Protein AF-A0A6A7KCW1-F1 (afdb_monomer_lite)

Foldseek 3Di:
DVLVVQLLVCLVVVVLVSNLVQAPQPPDPPRDPSVRSSVVSPDDDVVSVVVSVQQVPFFPDWDWADPDVQKIWIWTAGNVRDIDIFIWGRPDPPDIGGHDDPDD

Secondary structure (DSSP, 8-state):
-HHHHHHHHHHHTT-HHHHHHHB-TTS-TT---HHHHHHHS----HHHHHHHHHHHHTEEEEEEEEEETTEEEEEEEETTS-EEEEEEEEEETTEEEE------

Sequence (104 aa):
MLICKLYFTAEEKKEYETQYALIDNSKWQLCPTKEDFIKEAEPNNQATKDLLERLKTEVVGTNVVEFEEGSCYIEIIFADENTSSFNLNKVSDDTWKVAYMPMQ

Radius of gyration: 13.75 Å; chains: 1; bounding box: 36×27×32 Å

Organism: NCBI:txid2655001

Structure (mmCIF, N/CA/C/O backbone):
data_AF-A0A6A7KCW1-F1
#
_entry.id   AF-A0A6A7KCW1-F1
#
loop_
_atom_site.group_PDB
_atom_site.id
_atom_site.type_symbol
_atom_site.label_atom_id
_atom_site.label_alt_id
_atom_site.label_comp_id
_atom_site.label_asym_id
_atom_site.label_entity_id
_atom_site.label_seq_id
_atom_site.pdbx_PDB_ins_code
_atom_site.Cartn_x
_atom_site.Cartn_y
_atom_site.Cartn_z
_atom_site.occupancy
_atom_site.B_iso_or_equiv
_atom_site.auth_seq_id
_atom_site.auth_comp_id
_atom_site.auth_asym_id
_atom_site.auth_atom_id
_atom_site.pdbx_PDB_model_num
ATOM 1 N N . MET A 1 1 ? -7.910 -7.315 -0.576 1.00 57.75 1 MET A N 1
ATOM 2 C CA . MET A 1 1 ? -7.773 -6.861 0.832 1.00 57.75 1 MET A CA 1
ATOM 3 C C . MET A 1 1 ? -6.371 -7.075 1.427 1.00 57.75 1 MET A C 1
ATOM 5 O O . MET A 1 1 ? -5.915 -6.203 2.154 1.00 57.75 1 MET A O 1
ATOM 9 N N . LEU A 1 2 ? -5.667 -8.185 1.142 1.00 68.44 2 LEU A N 1
ATOM 10 C CA . LEU A 1 2 ? -4.349 -8.487 1.737 1.00 68.44 2 LEU A CA 1
ATOM 11 C C . LEU A 1 2 ? -3.258 -7.445 1.403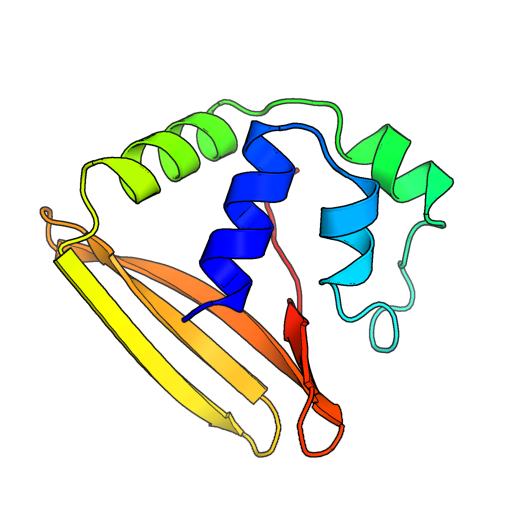 1.00 68.44 2 LEU A C 1
ATOM 13 O O . LEU A 1 2 ? -2.473 -7.095 2.275 1.00 68.44 2 LEU A O 1
ATOM 17 N N . ILE A 1 3 ? -3.249 -6.899 0.181 1.00 76.12 3 ILE A N 1
ATOM 18 C CA . ILE A 1 3 ? -2.178 -6.002 -0.284 1.00 76.12 3 ILE A CA 1
ATOM 19 C C . ILE A 1 3 ? -2.122 -4.647 0.441 1.00 76.12 3 ILE A C 1
ATOM 21 O O . ILE A 1 3 ? -1.039 -4.237 0.840 1.00 76.12 3 ILE A O 1
ATOM 25 N N . CYS A 1 4 ? -3.260 -3.990 0.705 1.00 76.62 4 CYS A N 1
ATOM 26 C CA . CYS A 1 4 ? -3.282 -2.743 1.486 1.00 76.62 4 CYS A CA 1
ATOM 27 C C . CYS A 1 4 ? -2.776 -2.970 2.910 1.00 76.62 4 CYS A C 1
ATOM 29 O O . CYS A 1 4 ? -1.944 -2.216 3.400 1.00 76.62 4 CYS A O 1
ATOM 31 N N . LYS A 1 5 ? -3.236 -4.046 3.564 1.00 77.50 5 LYS A N 1
ATOM 32 C CA . LYS A 1 5 ? -2.779 -4.395 4.916 1.00 77.50 5 LYS A CA 1
ATOM 33 C C . LYS A 1 5 ? -1.273 -4.648 4.947 1.00 77.50 5 LYS A C 1
ATOM 35 O O . LYS A 1 5 ? -0.605 -4.157 5.851 1.00 77.50 5 LYS A O 1
ATOM 40 N N . LEU A 1 6 ? -0.742 -5.371 3.959 1.00 81.56 6 LEU A N 1
ATOM 41 C CA . LEU A 1 6 ? 0.698 -5.605 3.826 1.00 81.56 6 LEU A CA 1
ATOM 42 C C . LEU A 1 6 ? 1.469 -4.298 3.618 1.00 81.56 6 LEU A C 1
ATOM 44 O O . LEU A 1 6 ? 2.481 -4.095 4.278 1.00 81.56 6 LEU A O 1
ATOM 48 N N . TYR A 1 7 ? 0.964 -3.398 2.773 1.00 83.25 7 TYR A N 1
ATOM 49 C CA . TYR A 1 7 ? 1.595 -2.103 2.520 1.00 83.25 7 TYR A CA 1
ATOM 50 C C . TYR A 1 7 ? 1.677 -1.241 3.787 1.00 83.25 7 TYR A C 1
ATOM 52 O O . TYR A 1 7 ? 2.753 -0.765 4.137 1.00 83.25 7 TYR A O 1
ATOM 60 N N . PHE A 1 8 ? 0.568 -1.082 4.516 1.00 78.62 8 PHE A N 1
ATOM 61 C CA . PHE A 1 8 ? 0.548 -0.289 5.752 1.00 78.62 8 PHE A CA 1
ATOM 62 C C . PHE A 1 8 ? 1.342 -0.942 6.888 1.00 78.62 8 PHE A C 1
ATOM 64 O O . PHE A 1 8 ? 1.949 -0.243 7.693 1.00 78.62 8 PHE A O 1
ATOM 71 N N . THR A 1 9 ? 1.389 -2.276 6.936 1.00 83.75 9 THR A N 1
ATOM 72 C CA . THR A 1 9 ? 2.248 -2.993 7.892 1.00 83.75 9 THR A CA 1
ATOM 73 C C . THR A 1 9 ? 3.725 -2.756 7.583 1.00 83.75 9 THR A C 1
ATOM 75 O O . THR A 1 9 ? 4.516 -2.569 8.505 1.00 83.75 9 THR A O 1
ATOM 78 N N . ALA A 1 10 ? 4.105 -2.760 6.301 1.00 85.62 10 ALA A N 1
ATOM 79 C CA . ALA A 1 10 ? 5.470 -2.463 5.886 1.00 85.62 10 ALA A CA 1
ATOM 80 C C . ALA A 1 10 ? 5.859 -1.021 6.252 1.00 85.62 10 ALA A C 1
ATOM 82 O O . ALA A 1 10 ? 6.942 -0.814 6.789 1.00 85.62 10 ALA A O 1
ATOM 83 N N . GLU A 1 11 ? 4.954 -0.057 6.060 1.00 82.25 11 GLU A N 1
ATOM 84 C CA . GLU A 1 11 ? 5.130 1.334 6.502 1.00 82.25 11 GLU A CA 1
ATOM 85 C C . GLU A 1 11 ? 5.341 1.429 8.025 1.00 82.25 11 GLU A C 1
ATOM 87 O O . GLU A 1 11 ? 6.342 1.972 8.488 1.00 82.25 11 GLU A O 1
ATOM 92 N N . GLU A 1 12 ? 4.453 0.828 8.825 1.00 79.94 12 GLU A N 1
ATOM 93 C CA . GLU A 1 12 ? 4.542 0.849 10.294 1.00 79.94 12 GLU A CA 1
ATOM 94 C C . GLU A 1 12 ? 5.860 0.261 10.815 1.00 79.94 1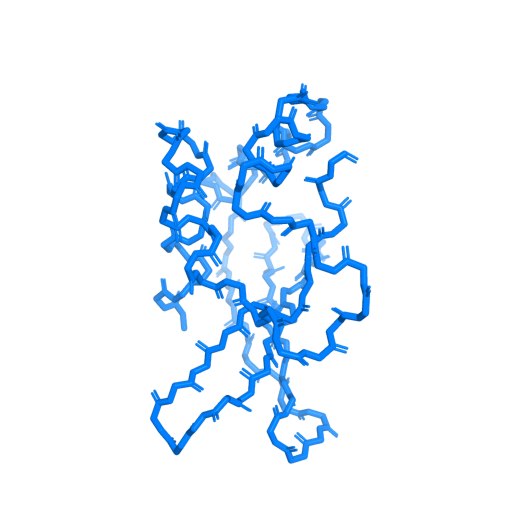2 GLU A C 1
ATOM 96 O O . GLU A 1 12 ? 6.446 0.762 11.778 1.00 79.94 12 GLU A O 1
ATOM 101 N N . LYS A 1 13 ? 6.339 -0.804 10.170 1.00 86.06 13 LYS A N 1
ATOM 102 C CA . LYS A 1 13 ? 7.582 -1.485 10.537 1.00 86.06 13 LYS A CA 1
ATOM 103 C C . LYS A 1 13 ? 8.827 -0.878 9.896 1.00 86.06 13 LYS A C 1
ATOM 105 O O . LYS A 1 13 ? 9.923 -1.371 10.162 1.00 86.06 13 LYS A O 1
ATOM 110 N N . LYS A 1 14 ? 8.678 0.167 9.074 1.00 83.06 14 LYS A N 1
ATOM 111 C CA . LYS A 1 14 ? 9.757 0.748 8.261 1.00 83.06 14 LYS A CA 1
ATOM 112 C C . LYS A 1 14 ? 10.438 -0.279 7.347 1.00 83.06 14 LYS A C 1
ATOM 114 O O . LYS A 1 14 ? 11.626 -0.188 7.046 1.00 83.06 14 LYS A O 1
ATOM 119 N N . GLU A 1 15 ? 9.687 -1.283 6.902 1.00 87.56 15 GLU A N 1
ATOM 120 C CA . GLU A 1 15 ? 10.113 -2.284 5.923 1.00 87.56 15 GLU A CA 1
ATOM 121 C C . GLU A 1 15 ? 9.964 -1.713 4.501 1.00 87.56 15 GLU A C 1
ATOM 123 O O . GLU A 1 15 ? 9.216 -2.229 3.668 1.00 87.56 15 GLU A O 1
ATOM 128 N N . TYR A 1 16 ? 10.676 -0.623 4.208 1.00 82.94 16 TYR A N 1
ATOM 129 C CA . TYR A 1 16 ? 10.535 0.120 2.949 1.00 82.94 16 TYR A CA 1
ATOM 130 C C . TYR A 1 16 ? 10.904 -0.708 1.712 1.00 82.94 16 TYR A C 1
ATOM 132 O O . TYR A 1 16 ? 10.390 -0.467 0.624 1.00 82.94 16 TYR A O 1
ATOM 140 N N . GLU A 1 17 ? 11.740 -1.740 1.862 1.00 85.62 17 GLU A N 1
ATOM 141 C CA . GLU A 1 17 ? 12.000 -2.690 0.777 1.00 85.62 17 GLU A CA 1
ATOM 142 C C . GLU A 1 17 ? 10.754 -3.503 0.408 1.00 85.62 17 GLU A C 1
ATOM 144 O O . GLU A 1 17 ? 10.448 -3.683 -0.773 1.00 85.62 17 GLU A O 1
ATOM 149 N N . THR A 1 18 ? 10.026 -3.978 1.424 1.00 87.44 18 THR A N 1
ATOM 150 C CA . THR A 1 18 ? 8.754 -4.685 1.258 1.00 87.44 18 THR A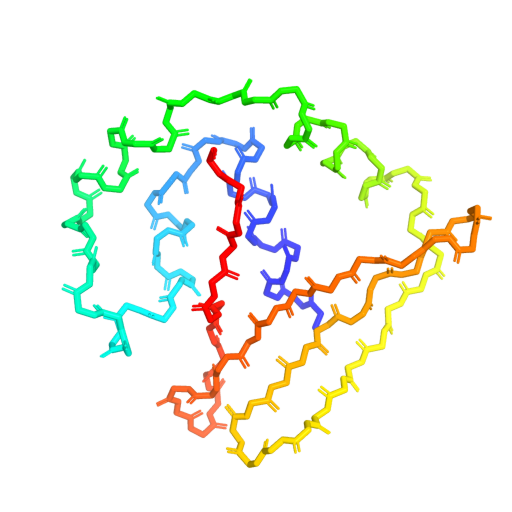 CA 1
ATOM 151 C C . THR A 1 18 ? 7.735 -3.749 0.625 1.00 87.44 18 THR A C 1
ATOM 153 O O . THR A 1 18 ? 7.063 -4.126 -0.331 1.00 87.44 18 THR A O 1
ATOM 156 N N . GLN A 1 19 ? 7.660 -2.508 1.106 1.00 84.25 19 GLN A N 1
ATOM 157 C CA . GLN A 1 19 ? 6.771 -1.493 0.555 1.00 84.25 19 GLN A CA 1
ATOM 158 C C . GLN A 1 19 ? 7.068 -1.213 -0.926 1.00 84.25 19 GLN A C 1
ATOM 160 O O . GLN A 1 19 ? 6.159 -1.281 -1.752 1.00 84.25 19 GLN A O 1
ATOM 165 N N . TYR A 1 20 ? 8.339 -1.015 -1.284 1.00 83.31 20 TYR A N 1
ATOM 166 C CA . TYR A 1 20 ? 8.781 -0.818 -2.665 1.00 83.31 20 TYR A CA 1
ATOM 167 C C . TYR A 1 20 ? 8.415 -2.000 -3.577 1.00 83.31 20 TYR A C 1
ATOM 169 O O . TYR A 1 20 ? 8.004 -1.809 -4.723 1.00 83.31 20 TYR A O 1
ATOM 177 N N . ALA A 1 21 ? 8.515 -3.238 -3.080 1.00 86.81 21 ALA A N 1
ATOM 178 C CA . ALA A 1 21 ? 8.153 -4.430 -3.848 1.00 86.81 21 ALA A CA 1
ATOM 179 C C . ALA A 1 21 ? 6.649 -4.504 -4.181 1.00 86.81 21 ALA A C 1
ATOM 181 O O . ALA A 1 21 ? 6.275 -5.057 -5.227 1.00 86.81 21 ALA A O 1
ATOM 182 N N . LEU A 1 22 ? 5.802 -3.937 -3.314 1.00 87.12 22 LEU A N 1
ATOM 183 C CA . LEU A 1 22 ? 4.348 -3.884 -3.479 1.00 87.12 22 LEU A CA 1
ATOM 184 C C . LEU A 1 22 ? 3.898 -2.806 -4.476 1.00 87.12 22 LEU A C 1
ATOM 186 O O . LEU A 1 22 ? 2.769 -2.887 -4.957 1.00 87.12 22 LEU A O 1
ATOM 190 N N . ILE A 1 23 ? 4.755 -1.837 -4.813 1.00 84.81 23 ILE A N 1
ATOM 191 C CA . ILE A 1 23 ? 4.456 -0.752 -5.758 1.00 84.81 23 ILE A CA 1
ATOM 192 C C . ILE A 1 23 ? 4.649 -1.214 -7.210 1.00 84.81 23 ILE A C 1
ATOM 194 O O . ILE A 1 23 ? 5.556 -1.988 -7.547 1.00 84.81 23 ILE A O 1
ATOM 198 N N . ASP A 1 24 ? 3.764 -0.749 -8.092 1.00 85.25 24 ASP A N 1
ATOM 199 C CA . ASP A 1 24 ? 3.900 -0.887 -9.537 1.00 85.25 24 ASP A CA 1
ATOM 200 C C . ASP A 1 24 ? 4.945 0.096 -10.078 1.00 85.25 24 ASP A C 1
ATOM 202 O O . ASP A 1 24 ? 4.640 1.191 -10.548 1.00 85.25 24 ASP A O 1
ATOM 206 N N . ASN A 1 25 ? 6.199 -0.342 -10.045 1.00 76.25 25 ASN A N 1
ATOM 207 C CA . ASN A 1 25 ? 7.336 0.438 -10.527 1.00 76.25 25 ASN A CA 1
ATOM 208 C C . ASN A 1 25 ? 7.452 0.489 -12.068 1.00 76.25 25 ASN A C 1
ATOM 210 O O . ASN A 1 25 ? 8.394 1.073 -12.596 1.00 76.25 25 ASN A O 1
ATOM 214 N N . SER A 1 26 ? 6.544 -0.155 -12.815 1.00 73.25 26 SER A N 1
ATOM 215 C CA . SER A 1 26 ? 6.656 -0.274 -14.278 1.00 73.25 26 SER A CA 1
ATOM 216 C C . SER A 1 26 ? 6.033 0.893 -15.047 1.00 73.25 26 SER A C 1
ATOM 218 O O . SER A 1 26 ? 6.454 1.186 -16.166 1.00 73.25 26 SER A O 1
ATOM 220 N N . LYS A 1 27 ? 5.034 1.563 -14.457 1.00 62.97 27 LYS A N 1
ATOM 221 C CA . LYS A 1 27 ? 4.224 2.584 -15.140 1.00 62.97 27 LYS A CA 1
ATOM 222 C C . LYS A 1 27 ? 4.659 4.027 -14.872 1.00 62.97 27 LYS A C 1
ATOM 224 O O . LYS A 1 27 ? 4.142 4.935 -15.518 1.00 62.97 27 LYS A O 1
ATOM 229 N N . TRP A 1 28 ? 5.620 4.255 -13.976 1.00 55.88 28 TRP A N 1
ATOM 230 C CA . TRP A 1 28 ? 6.052 5.600 -13.591 1.00 55.88 28 TRP A CA 1
ATOM 231 C C . TRP A 1 28 ? 7.490 5.895 -14.031 1.00 55.88 28 TRP A C 1
ATOM 233 O O . TRP A 1 28 ? 8.445 5.294 -13.554 1.00 55.88 28 TRP A O 1
ATOM 243 N N . GLN A 1 29 ? 7.648 6.890 -14.912 1.00 49.16 29 GLN A N 1
ATOM 244 C CA . GLN A 1 29 ? 8.948 7.412 -15.372 1.00 49.16 29 GLN A CA 1
ATOM 245 C C . GLN A 1 29 ? 9.765 8.117 -14.274 1.00 49.16 29 GLN A C 1
ATOM 247 O O . GLN A 1 29 ? 10.932 8.430 -14.490 1.00 49.16 29 GLN A O 1
ATOM 252 N N . LEU A 1 30 ? 9.161 8.363 -13.110 1.00 50.06 30 LEU A N 1
ATOM 253 C CA . LEU A 1 30 ? 9.797 8.961 -11.937 1.00 50.06 30 LEU A CA 1
ATOM 254 C C . LEU A 1 30 ? 10.207 7.925 -10.895 1.00 50.06 30 LEU A C 1
ATOM 256 O O . LEU A 1 30 ? 10.524 8.330 -9.787 1.00 50.06 30 LEU A O 1
ATOM 260 N N . CYS A 1 31 ? 10.163 6.623 -11.211 1.00 53.56 31 CYS A N 1
ATOM 261 C CA . CYS A 1 31 ? 10.454 5.589 -10.228 1.00 53.56 31 CYS A CA 1
ATOM 262 C C . CYS A 1 31 ? 11.836 5.838 -9.617 1.00 53.56 31 CYS A C 1
ATOM 264 O O . CYS A 1 31 ? 12.842 5.640 -10.314 1.00 53.56 31 CYS A O 1
ATOM 266 N N . PRO A 1 32 ? 11.901 6.277 -8.347 1.00 62.12 32 PRO A N 1
ATOM 267 C CA . PRO A 1 32 ? 13.169 6.393 -7.670 1.00 62.12 32 PRO A CA 1
ATOM 268 C C . PRO A 1 32 ? 13.777 4.992 -7.692 1.00 62.12 32 PRO A C 1
ATOM 270 O O . PRO A 1 32 ? 13.052 3.988 -7.627 1.00 62.12 32 PRO A O 1
ATOM 273 N N . THR A 1 33 ? 15.098 4.878 -7.803 1.00 75.31 33 THR A N 1
ATOM 274 C CA . THR A 1 33 ? 15.716 3.577 -7.534 1.00 75.31 33 THR A CA 1
ATOM 275 C C . THR A 1 33 ? 15.247 3.091 -6.157 1.00 75.31 33 THR A C 1
ATOM 277 O O . THR A 1 33 ? 14.847 3.898 -5.318 1.00 75.31 33 THR A O 1
ATOM 280 N N . LYS A 1 34 ? 15.301 1.784 -5.874 1.00 78.06 34 LYS A N 1
ATOM 281 C CA . LYS A 1 34 ? 14.987 1.278 -4.523 1.00 78.06 34 LYS A CA 1
ATOM 282 C C . LYS A 1 34 ? 15.693 2.109 -3.435 1.00 78.06 34 LYS A C 1
ATOM 284 O O . LYS A 1 34 ? 15.117 2.383 -2.391 1.00 78.06 34 LYS A O 1
ATOM 289 N N . GLU A 1 35 ? 16.928 2.524 -3.703 1.00 80.38 35 GLU A N 1
ATOM 290 C CA . GLU A 1 35 ? 17.733 3.362 -2.815 1.00 80.38 35 GLU A CA 1
ATOM 291 C C . GLU A 1 35 ? 17.163 4.774 -2.650 1.00 80.38 35 GLU A C 1
ATOM 293 O O . GLU A 1 35 ? 17.138 5.285 -1.535 1.00 80.38 35 GLU A O 1
ATOM 298 N N . ASP A 1 36 ? 16.689 5.397 -3.726 1.00 76.88 36 ASP A N 1
ATOM 299 C CA . ASP A 1 36 ? 16.072 6.725 -3.678 1.00 76.88 36 ASP A CA 1
ATOM 300 C C . ASP A 1 36 ? 14.699 6.678 -3.000 1.00 76.88 36 ASP A C 1
ATOM 302 O O . ASP A 1 36 ? 14.411 7.520 -2.159 1.00 76.88 36 ASP A O 1
ATOM 306 N N . PHE A 1 37 ? 13.911 5.625 -3.239 1.00 78.06 37 PHE A N 1
ATOM 307 C CA . PHE A 1 37 ? 12.635 5.415 -2.557 1.00 78.06 37 PHE A CA 1
ATOM 308 C C . PHE A 1 37 ? 12.835 5.296 -1.046 1.00 78.06 37 PHE A C 1
ATOM 310 O O . PHE A 1 37 ? 12.126 5.932 -0.279 1.00 78.06 37 PHE A O 1
ATOM 317 N N . ILE A 1 38 ? 13.827 4.513 -0.609 1.00 75.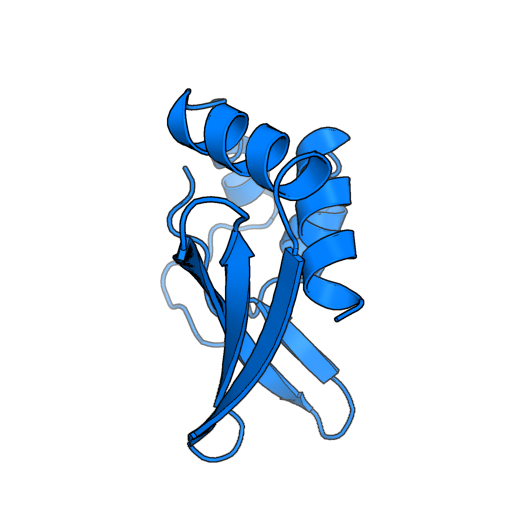75 38 ILE A N 1
ATOM 318 C CA . ILE A 1 38 ? 14.145 4.355 0.817 1.00 75.75 38 ILE A CA 1
ATOM 319 C C . ILE A 1 38 ? 14.622 5.680 1.428 1.00 75.75 38 ILE A C 1
ATOM 321 O O . ILE A 1 38 ? 14.270 5.975 2.567 1.00 75.75 38 ILE A O 1
ATOM 325 N N . LYS A 1 39 ? 15.402 6.485 0.691 1.00 73.94 39 LYS A N 1
ATOM 326 C CA . LYS A 1 39 ? 15.848 7.812 1.154 1.00 73.94 39 LYS A CA 1
ATOM 327 C C . LYS A 1 39 ? 14.692 8.806 1.272 1.00 73.94 39 LYS A C 1
ATOM 329 O O . LYS A 1 39 ? 14.706 9.618 2.189 1.00 73.94 39 LYS A O 1
ATOM 334 N N . GLU A 1 40 ? 13.730 8.759 0.353 1.00 70.44 40 GLU A N 1
ATOM 335 C CA . GLU A 1 40 ? 12.572 9.663 0.311 1.00 70.44 40 GLU A CA 1
ATOM 336 C C . GLU A 1 40 ? 11.438 9.222 1.248 1.00 70.44 40 GLU A C 1
ATOM 338 O O . GLU A 1 40 ? 10.698 10.062 1.754 1.00 70.44 40 GLU A O 1
ATOM 343 N N . ALA A 1 41 ? 11.328 7.920 1.539 1.00 65.38 41 ALA A N 1
ATOM 344 C CA . ALA A 1 41 ? 10.353 7.364 2.481 1.00 65.38 41 ALA A CA 1
ATOM 345 C C . ALA A 1 41 ? 10.563 7.857 3.926 1.00 65.38 41 ALA A C 1
ATOM 347 O O . ALA A 1 41 ? 9.668 7.749 4.763 1.00 65.38 41 ALA A O 1
ATOM 348 N N . GLU A 1 42 ? 11.715 8.459 4.229 1.00 61.16 42 GLU A N 1
ATOM 349 C CA . GLU A 1 42 ? 11.899 9.267 5.432 1.00 61.16 42 GLU A CA 1
ATOM 350 C C . GLU A 1 42 ? 11.745 10.756 5.070 1.00 61.16 42 GLU A C 1
ATOM 352 O O . GLU A 1 42 ? 12.715 11.388 4.650 1.00 61.16 42 GLU A O 1
ATOM 357 N N . PRO A 1 43 ? 10.541 11.350 5.250 1.00 51.00 43 PRO A N 1
ATOM 358 C CA . PRO A 1 43 ? 10.048 11.635 6.598 1.00 51.00 43 PRO A CA 1
ATOM 359 C C . PRO A 1 43 ? 8.509 11.578 6.773 1.00 51.00 43 PRO A C 1
ATOM 361 O O . PRO A 1 43 ? 7.792 12.483 6.376 1.00 51.00 43 PRO A O 1
ATOM 364 N N . ASN A 1 44 ? 8.017 10.592 7.526 1.00 62.22 44 ASN A N 1
ATOM 365 C CA . ASN A 1 44 ? 7.116 1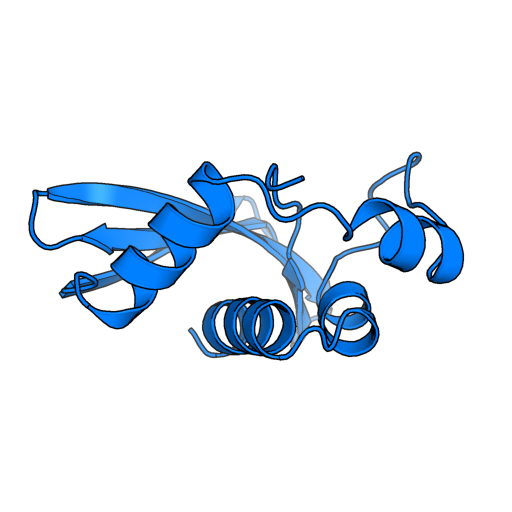0.702 8.693 1.00 62.22 44 ASN A CA 1
ATOM 366 C C . ASN A 1 44 ? 6.169 11.936 8.816 1.00 62.22 44 ASN A C 1
ATOM 368 O O . ASN A 1 44 ? 6.101 12.551 9.891 1.00 62.22 44 ASN A O 1
ATOM 372 N N . ASN A 1 45 ? 5.441 12.315 7.758 1.00 66.81 45 ASN A N 1
ATOM 373 C CA . ASN A 1 45 ? 4.504 13.437 7.809 1.00 66.81 45 ASN A CA 1
ATOM 374 C C . ASN A 1 45 ? 3.309 13.091 8.730 1.00 66.81 45 ASN A C 1
ATOM 376 O O . ASN A 1 45 ? 2.910 11.931 8.862 1.00 66.81 45 ASN A O 1
ATOM 380 N N . GLN A 1 46 ? 2.772 14.081 9.451 1.00 73.12 46 GLN A N 1
ATOM 381 C CA . GLN A 1 46 ? 1.717 13.839 10.447 1.00 73.12 46 GLN A CA 1
ATOM 382 C C . GLN A 1 46 ? 0.458 13.225 9.812 1.00 73.12 46 GLN A C 1
ATOM 384 O O . GLN A 1 46 ? -0.163 12.365 10.425 1.00 73.12 46 GLN A O 1
ATOM 389 N N . ALA A 1 47 ? 0.141 13.580 8.562 1.00 74.50 47 ALA A N 1
ATOM 390 C CA . ALA A 1 47 ? -1.010 13.038 7.844 1.00 74.50 47 ALA A CA 1
ATOM 391 C C . ALA A 1 47 ? -0.888 11.524 7.594 1.00 74.50 47 ALA A C 1
ATOM 393 O O . ALA A 1 47 ? -1.871 10.798 7.728 1.00 74.50 47 ALA A O 1
ATOM 394 N N . THR A 1 48 ? 0.318 11.030 7.305 1.00 73.19 48 THR A N 1
ATOM 395 C CA . THR A 1 48 ? 0.625 9.602 7.177 1.00 73.19 48 THR A CA 1
ATOM 396 C C . THR A 1 48 ? 0.377 8.871 8.489 1.00 73.19 48 THR A C 1
ATOM 398 O O . THR A 1 48 ? -0.277 7.830 8.500 1.00 73.19 48 THR A O 1
ATOM 401 N N . LYS A 1 49 ? 0.844 9.432 9.610 1.00 76.62 49 LYS A N 1
ATOM 402 C CA . LYS A 1 49 ? 0.608 8.855 10.943 1.00 76.62 49 LYS A CA 1
ATOM 403 C C . LYS A 1 49 ? -0.871 8.836 11.299 1.00 76.62 49 LYS A C 1
ATOM 405 O O . LYS A 1 49 ? -1.358 7.812 11.768 1.00 76.62 49 LYS A O 1
ATOM 410 N N . ASP A 1 50 ? -1.566 9.940 11.052 1.00 81.38 50 ASP A N 1
ATOM 411 C CA . ASP A 1 50 ? -2.991 10.063 11.338 1.00 81.38 50 ASP A CA 1
ATOM 412 C C . ASP A 1 50 ? -3.784 9.051 10.507 1.00 81.38 50 ASP A C 1
ATOM 414 O O . ASP A 1 50 ? -4.612 8.327 11.051 1.00 81.38 50 ASP A O 1
ATOM 418 N N . LEU A 1 51 ? -3.481 8.910 9.210 1.00 79.94 51 LEU A N 1
ATOM 419 C CA . LEU A 1 51 ? -4.134 7.902 8.379 1.00 79.94 51 LEU A CA 1
ATOM 420 C C . LEU A 1 51 ? -3.838 6.480 8.872 1.00 79.94 51 LEU A C 1
ATOM 422 O O . LEU A 1 51 ? -4.761 5.676 8.965 1.00 79.94 51 LEU A O 1
ATOM 426 N N . LEU A 1 52 ? -2.583 6.156 9.200 1.00 80.25 52 LEU A N 1
ATOM 427 C CA . LEU A 1 52 ? -2.213 4.836 9.725 1.00 80.25 52 LEU A CA 1
ATOM 428 C C . LEU A 1 52 ? -2.946 4.501 11.024 1.00 80.25 52 LEU A C 1
ATOM 430 O O . LEU A 1 52 ? -3.367 3.360 11.202 1.00 80.25 52 LEU A O 1
ATOM 434 N N . GLU A 1 53 ? -3.105 5.474 11.918 1.00 84.25 53 GLU A N 1
ATOM 435 C CA . GLU A 1 53 ? -3.838 5.277 13.165 1.00 84.25 53 GLU A CA 1
ATOM 436 C C . GLU A 1 53 ? -5.321 5.020 12.890 1.00 84.25 53 GLU A C 1
ATOM 438 O O . GLU A 1 53 ? -5.870 4.016 13.350 1.00 84.25 53 GLU A O 1
ATOM 443 N N . ARG A 1 54 ? -5.947 5.843 12.039 1.00 86.12 54 ARG A N 1
ATOM 444 C CA . ARG A 1 54 ? -7.345 5.655 11.622 1.00 86.12 54 ARG A CA 1
ATOM 445 C C . ARG A 1 54 ? -7.570 4.303 10.949 1.00 86.12 54 ARG A C 1
ATOM 447 O O . ARG A 1 54 ? -8.574 3.639 11.196 1.00 86.12 54 ARG A O 1
ATOM 454 N N . LEU A 1 55 ? -6.618 3.839 10.138 1.00 83.06 55 LEU A N 1
ATOM 455 C CA . LEU A 1 55 ? -6.684 2.530 9.482 1.00 83.06 55 LEU A CA 1
ATOM 456 C C . LEU A 1 55 ? -6.729 1.353 10.469 1.00 83.06 55 LEU A C 1
ATOM 458 O O . LEU A 1 55 ? -7.243 0.288 10.121 1.00 83.06 55 LEU A O 1
ATOM 462 N N . LYS A 1 56 ? -6.204 1.526 11.687 1.00 81.38 56 LYS A N 1
ATOM 463 C CA . LYS A 1 56 ? -6.196 0.493 12.733 1.00 81.38 56 LYS A CA 1
ATOM 464 C C . LYS A 1 56 ? -7.451 0.513 13.597 1.00 81.38 56 LYS A C 1
ATOM 466 O O . LYS A 1 56 ? -7.864 -0.543 14.070 1.00 81.38 56 LYS A O 1
ATOM 471 N N . THR A 1 57 ? -8.016 1.693 13.831 1.00 84.00 57 THR A N 1
ATOM 472 C CA . THR A 1 57 ? -9.028 1.904 14.876 1.00 84.00 57 THR A CA 1
ATOM 473 C C . THR A 1 57 ? -10.419 2.212 14.331 1.00 84.00 57 THR A C 1
ATOM 475 O O . THR A 1 57 ? -11.404 1.892 14.992 1.00 84.00 57 THR A O 1
ATOM 478 N N . GLU A 1 58 ? -10.518 2.783 13.130 1.00 88.06 58 GLU A N 1
ATOM 479 C CA . GLU A 1 58 ? -11.759 3.381 12.622 1.00 88.06 58 GLU A CA 1
ATOM 480 C C . GLU A 1 58 ? -12.322 2.692 11.374 1.00 88.06 58 GLU A C 1
ATOM 482 O O . GLU A 1 58 ? -13.410 3.050 10.934 1.00 88.06 58 GLU A O 1
ATOM 487 N N . VAL A 1 59 ? -11.628 1.714 10.781 1.00 87.62 59 VAL A N 1
ATOM 488 C CA . VAL A 1 59 ? -12.108 1.047 9.557 1.00 87.62 59 VAL A CA 1
ATOM 489 C C . VAL A 1 59 ? -13.302 0.148 9.864 1.00 87.62 59 VAL A C 1
ATOM 491 O O . VAL A 1 59 ? -13.182 -0.837 10.593 1.00 87.62 59 VAL A O 1
ATOM 494 N N . VAL A 1 60 ? -14.440 0.447 9.239 1.00 90.31 60 VAL A N 1
ATOM 495 C CA . VAL A 1 60 ? -15.688 -0.326 9.366 1.00 90.31 60 VAL A CA 1
ATOM 496 C C . VAL A 1 60 ? -15.993 -1.169 8.130 1.00 90.31 60 VAL A C 1
ATOM 498 O O . VAL A 1 60 ? -16.790 -2.103 8.203 1.00 90.31 60 VAL A O 1
ATOM 501 N N . GLY A 1 61 ? -15.344 -0.887 6.998 1.00 87.94 61 GLY A N 1
ATOM 502 C CA . GLY A 1 61 ? -15.551 -1.636 5.765 1.00 87.94 61 GLY A CA 1
ATOM 503 C C . GLY A 1 61 ? -14.525 -1.326 4.684 1.00 87.94 61 GLY A C 1
ATOM 504 O O . GLY A 1 61 ? -13.787 -0.344 4.756 1.00 87.94 61 GLY A O 1
ATOM 505 N N . THR A 1 62 ? -14.489 -2.185 3.666 1.00 87.19 62 THR A N 1
ATOM 506 C CA . THR A 1 62 ? -13.710 -1.950 2.447 1.00 87.19 62 THR A CA 1
ATOM 507 C C . THR A 1 62 ? -14.474 -2.431 1.224 1.00 87.19 62 THR A C 1
ATOM 509 O O . THR A 1 62 ? -14.975 -3.558 1.252 1.00 87.19 62 THR A O 1
ATOM 512 N N . ASN A 1 63 ? -14.465 -1.655 0.143 1.00 89.12 63 ASN A N 1
ATOM 513 C CA . ASN A 1 63 ? -14.964 -2.079 -1.165 1.00 89.12 63 ASN A CA 1
ATOM 514 C C . ASN A 1 63 ? -13.813 -2.171 -2.166 1.00 89.12 63 ASN A C 1
ATOM 516 O O . ASN A 1 63 ? -12.826 -1.446 -2.068 1.00 89.12 63 ASN A O 1
ATOM 520 N N . VAL A 1 64 ? -13.939 -3.070 -3.139 1.00 88.50 64 VAL A N 1
ATOM 521 C CA . VAL A 1 64 ? -13.055 -3.103 -4.307 1.00 88.50 64 VAL A CA 1
ATOM 522 C C . VAL A 1 64 ? -13.852 -2.558 -5.478 1.00 88.50 64 VAL A C 1
ATOM 524 O O . VAL A 1 64 ? -14.905 -3.105 -5.802 1.00 88.50 64 VAL A O 1
ATOM 527 N N . VAL A 1 65 ? -13.359 -1.485 -6.088 1.00 89.56 65 VAL A N 1
ATOM 528 C CA . VAL A 1 65 ? -14.014 -0.833 -7.219 1.00 89.56 65 VAL A CA 1
ATOM 529 C C . VAL A 1 65 ? -13.084 -0.895 -8.419 1.00 89.56 65 VAL A C 1
ATOM 531 O O . VAL A 1 65 ? -12.055 -0.223 -8.464 1.00 89.56 65 VAL A O 1
ATOM 534 N N . GLU A 1 66 ? -13.439 -1.735 -9.386 1.00 88.12 66 GLU A N 1
ATOM 535 C CA . GLU A 1 66 ? -12.813 -1.752 -10.707 1.00 88.12 66 GLU A CA 1
ATOM 536 C C . GLU A 1 66 ? -13.458 -0.665 -11.564 1.00 88.12 66 GLU A C 1
ATOM 538 O O . GLU A 1 66 ? -14.683 -0.605 -11.681 1.00 88.12 66 GLU A O 1
ATOM 543 N N . PHE A 1 67 ? -12.640 0.213 -12.139 1.00 85.69 67 PHE A N 1
ATOM 544 C CA . PHE A 1 67 ? -13.120 1.304 -12.994 1.00 85.69 67 PHE A CA 1
ATOM 545 C C . PHE A 1 67 ? -12.624 1.172 -14.436 1.00 85.69 67 PHE A C 1
ATOM 547 O O . PHE A 1 67 ? -13.274 1.677 -15.347 1.00 85.69 67 PHE A O 1
ATOM 554 N N . GLU A 1 68 ? -11.527 0.443 -14.653 1.00 87.38 68 GLU A N 1
ATOM 555 C CA . GLU A 1 68 ? -11.002 0.067 -15.966 1.00 87.38 68 GLU A CA 1
ATOM 556 C C . GLU A 1 68 ? -10.387 -1.337 -15.891 1.00 87.38 68 GLU A C 1
ATOM 558 O O . GLU A 1 68 ? -10.022 -1.818 -14.816 1.00 87.38 68 GLU A O 1
ATOM 563 N N . GLU A 1 69 ? -10.244 -2.007 -17.035 1.00 85.69 69 GLU A N 1
ATOM 564 C CA . GLU A 1 69 ? -9.602 -3.321 -17.079 1.00 85.69 69 GLU A CA 1
ATOM 565 C C . GLU A 1 69 ? -8.157 -3.232 -16.563 1.00 85.69 69 GLU A C 1
ATOM 567 O O . GLU A 1 69 ? -7.312 -2.527 -17.116 1.00 85.69 69 GLU A O 1
ATOM 572 N N . GLY A 1 70 ? -7.875 -3.953 -15.475 1.00 85.75 70 GLY A N 1
ATOM 573 C CA . GLY A 1 70 ? -6.562 -3.946 -14.832 1.00 85.75 70 GLY A CA 1
ATOM 574 C C . GLY A 1 70 ? -6.287 -2.743 -13.924 1.00 85.75 70 GLY A C 1
ATOM 575 O O . GLY A 1 70 ? -5.147 -2.594 -13.479 1.00 85.75 70 GLY A O 1
ATOM 576 N N . SER A 1 71 ? -7.302 -1.935 -13.603 1.00 87.44 71 SER A N 1
ATOM 577 C CA . SER A 1 71 ? -7.201 -0.806 -12.671 1.00 87.44 71 SER A CA 1
ATOM 578 C C . SER A 1 71 ? -8.359 -0.828 -11.673 1.00 87.44 71 SER A C 1
ATOM 580 O O . SER A 1 71 ? -9.536 -0.817 -12.043 1.00 87.44 71 SER A O 1
ATOM 582 N N . CYS A 1 72 ? -8.036 -0.838 -10.382 1.00 89.44 72 CYS A N 1
ATOM 583 C CA . CYS A 1 72 ? -9.039 -0.777 -9.326 1.00 89.44 72 CYS A CA 1
ATOM 584 C C . CYS A 1 72 ? -8.585 0.120 -8.181 1.00 89.44 72 CYS A C 1
ATOM 586 O O . CYS A 1 72 ? -7.402 0.428 -8.046 1.00 89.44 72 CYS A O 1
ATOM 588 N N . TYR A 1 73 ? -9.520 0.543 -7.340 1.00 87.94 73 TYR A N 1
ATOM 589 C CA . TYR A 1 73 ? -9.193 1.115 -6.045 1.00 87.94 73 TYR A CA 1
ATOM 590 C C . TYR A 1 73 ? -9.860 0.322 -4.932 1.00 87.94 73 TYR A C 1
ATOM 592 O O . TYR A 1 73 ? -10.961 -0.215 -5.074 1.00 87.94 73 TYR A O 1
ATOM 600 N N . ILE A 1 74 ? -9.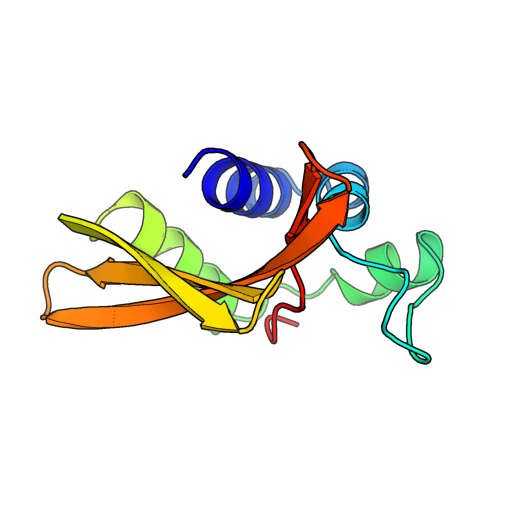161 0.236 -3.806 1.00 87.94 74 ILE A N 1
ATOM 601 C CA . ILE A 1 74 ? -9.738 -0.231 -2.557 1.00 87.94 74 ILE A CA 1
ATOM 602 C C . ILE A 1 74 ? -10.270 0.996 -1.839 1.00 87.94 74 ILE A C 1
ATOM 604 O O . ILE A 1 74 ? -9.496 1.838 -1.389 1.00 87.94 74 ILE A O 1
ATOM 608 N N . GLU A 1 75 ? -11.587 1.093 -1.758 1.00 89.56 75 GLU A N 1
ATOM 609 C CA . GLU A 1 75 ? -12.267 2.051 -0.902 1.00 89.56 75 GLU A CA 1
ATOM 610 C C . GLU A 1 75 ? -12.187 1.558 0.540 1.00 89.56 75 GLU A C 1
ATOM 612 O O . GLU A 1 75 ? -12.476 0.395 0.829 1.00 89.56 75 GLU A O 1
ATOM 617 N N . ILE A 1 76 ? -11.784 2.439 1.440 1.00 87.31 76 ILE A N 1
ATOM 618 C CA . ILE A 1 76 ? -11.665 2.208 2.872 1.00 87.31 76 ILE A CA 1
ATOM 619 C C . ILE A 1 76 ? -12.682 3.121 3.538 1.00 87.31 76 ILE A C 1
ATOM 621 O O . ILE A 1 76 ? -12.591 4.338 3.399 1.00 87.31 76 ILE A O 1
ATOM 625 N N . ILE A 1 77 ? -13.639 2.526 4.244 1.00 90.06 77 ILE A N 1
ATOM 626 C CA . ILE A 1 77 ? -14.744 3.235 4.888 1.00 90.06 77 ILE A CA 1
ATOM 627 C C . ILE A 1 77 ? -14.435 3.338 6.379 1.00 90.06 77 ILE A C 1
ATOM 629 O O . ILE A 1 77 ? -14.224 2.313 7.041 1.00 90.06 77 ILE A O 1
ATOM 633 N N . PHE A 1 78 ? -14.414 4.562 6.897 1.00 89.88 78 PHE A N 1
ATOM 634 C CA . PHE A 1 78 ? -14.203 4.852 8.311 1.00 89.88 78 PHE A CA 1
ATOM 635 C C . PHE A 1 78 ? -15.532 5.030 9.059 1.00 89.88 78 PHE A C 1
ATOM 637 O O . PHE A 1 78 ? -16.584 5.262 8.463 1.00 89.88 78 PHE A O 1
ATOM 644 N N . ALA A 1 79 ? -15.487 4.902 10.385 1.00 88.94 79 ALA A N 1
ATOM 645 C CA . ALA A 1 79 ? -16.652 4.991 11.265 1.00 88.94 79 ALA A CA 1
ATOM 646 C C . ALA A 1 79 ? -17.357 6.361 11.240 1.00 88.94 79 ALA A C 1
ATOM 648 O O . ALA A 1 79 ? -18.527 6.450 11.602 1.00 88.94 79 ALA A O 1
ATOM 649 N N . ASP A 1 80 ? -16.657 7.414 10.818 1.00 90.19 80 ASP A N 1
ATOM 650 C CA . ASP A 1 80 ? -17.160 8.783 10.668 1.00 90.19 80 ASP A CA 1
ATOM 651 C C . ASP A 1 80 ? -17.735 9.068 9.266 1.00 90.19 80 ASP A C 1
ATOM 653 O O . ASP A 1 80 ? -17.893 10.228 8.896 1.00 90.19 80 ASP A O 1
ATOM 657 N N . GLU A 1 81 ? -18.018 8.019 8.484 1.00 83.19 81 GLU A N 1
ATOM 658 C CA . GLU A 1 81 ? -18.506 8.070 7.096 1.00 83.19 81 GLU A CA 1
ATOM 659 C C . GLU A 1 81 ? -17.521 8.690 6.087 1.00 83.19 81 GLU A C 1
ATOM 661 O O . GLU A 1 81 ? -17.835 8.796 4.900 1.00 83.19 81 GLU A O 1
ATOM 666 N N . ASN A 1 82 ? -16.299 9.035 6.509 1.00 86.81 82 ASN A N 1
ATOM 667 C CA . ASN A 1 82 ? -15.242 9.406 5.578 1.00 86.81 82 ASN A CA 1
ATOM 668 C C . ASN A 1 82 ? -14.715 8.169 4.840 1.00 86.81 82 ASN A C 1
ATOM 670 O O . ASN A 1 82 ? -14.653 7.061 5.380 1.00 86.81 82 ASN A O 1
ATOM 674 N N . THR A 1 83 ? -14.263 8.378 3.605 1.00 85.62 83 THR A N 1
ATOM 675 C CA . THR A 1 83 ? -13.644 7.333 2.785 1.00 85.62 83 THR A CA 1
ATOM 676 C C . THR A 1 83 ? -12.232 7.719 2.367 1.00 85.62 83 THR A C 1
ATOM 678 O O . THR A 1 83 ? -11.969 8.872 2.028 1.00 85.62 83 THR A O 1
ATOM 681 N N . SER A 1 84 ? -11.332 6.741 2.331 1.00 84.69 84 SER A N 1
ATOM 682 C CA . SER A 1 84 ? -10.035 6.843 1.654 1.00 84.69 84 SER A CA 1
ATOM 683 C C . SER A 1 84 ? -9.953 5.799 0.545 1.00 84.69 84 SER A C 1
ATOM 685 O O . SER A 1 84 ? -10.663 4.797 0.580 1.00 84.69 84 SER A O 1
ATOM 687 N N . SER A 1 85 ? -9.110 6.021 -0.457 1.00 85.12 85 SER A N 1
ATOM 688 C CA . SER A 1 85 ? -8.975 5.122 -1.602 1.00 85.12 85 SER A CA 1
ATOM 689 C C . SER A 1 85 ? -7.523 4.751 -1.840 1.00 85.12 85 SER A C 1
ATOM 691 O O . SER A 1 85 ? -6.639 5.606 -1.795 1.00 85.12 85 SER A O 1
ATOM 693 N N . PHE A 1 86 ? -7.290 3.485 -2.164 1.00 82.31 86 PHE A N 1
ATOM 694 C CA . PHE A 1 86 ? -5.967 2.948 -2.430 1.00 82.31 86 PHE A CA 1
ATOM 695 C C . PHE A 1 86 ? -5.927 2.312 -3.819 1.00 82.31 86 PHE A C 1
ATOM 697 O O . PHE A 1 86 ? -6.529 1.262 -4.044 1.00 82.31 86 PHE A O 1
ATOM 704 N N . ASN A 1 87 ? -5.241 2.963 -4.757 1.00 87.25 87 ASN A N 1
ATOM 705 C CA . ASN A 1 87 ? -5.235 2.560 -6.161 1.00 87.25 87 ASN A CA 1
ATOM 706 C C . ASN A 1 87 ? -4.311 1.362 -6.397 1.00 87.25 87 ASN A C 1
ATOM 708 O O . ASN A 1 87 ? -3.174 1.330 -5.916 1.00 87.25 87 ASN A O 1
ATOM 712 N N . LEU A 1 88 ? -4.780 0.403 -7.187 1.00 87.94 88 LEU A N 1
ATOM 713 C CA . LEU A 1 88 ? -4.061 -0.795 -7.580 1.00 87.94 88 LEU A CA 1
ATOM 714 C C . LEU A 1 88 ? -4.072 -0.961 -9.101 1.00 87.94 88 LEU A C 1
ATOM 716 O O . LEU A 1 88 ? -5.097 -0.784 -9.757 1.00 87.94 88 LEU A O 1
ATOM 720 N N . ASN A 1 89 ? -2.937 -1.404 -9.630 1.00 89.38 89 ASN A N 1
ATOM 721 C CA . ASN A 1 89 ? -2.788 -1.851 -11.005 1.00 89.38 89 ASN A CA 1
ATOM 722 C C . ASN A 1 89 ? -2.604 -3.365 -11.038 1.00 89.38 89 ASN A C 1
ATOM 724 O O . ASN A 1 89 ? -1.853 -3.934 -10.239 1.00 89.38 89 ASN A O 1
ATOM 728 N N . LYS A 1 90 ? -3.227 -4.014 -12.015 1.00 88.94 90 LYS A N 1
ATOM 729 C CA . LYS A 1 90 ? -2.932 -5.395 -12.372 1.00 88.94 90 LYS A CA 1
ATOM 730 C C . LYS A 1 90 ? -1.641 -5.422 -13.188 1.00 88.94 90 LYS A C 1
ATOM 732 O O . LYS A 1 90 ? -1.554 -4.800 -14.245 1.00 88.94 90 LYS A O 1
ATOM 737 N N . VAL A 1 91 ? -0.633 -6.127 -12.683 1.00 86.88 91 VAL A N 1
ATOM 738 C CA . VAL A 1 91 ? 0.687 -6.271 -13.327 1.00 86.88 91 VAL A CA 1
ATOM 739 C C . VAL A 1 91 ? 0.805 -7.624 -14.033 1.00 86.88 91 VAL A C 1
ATOM 741 O O . VAL A 1 91 ? 1.500 -7.744 -15.037 1.00 86.88 91 VAL A O 1
ATOM 744 N N . SER A 1 92 ? 0.099 -8.642 -13.538 1.00 86.56 92 SER A N 1
ATOM 745 C CA . SER A 1 92 ? -0.091 -9.930 -14.212 1.00 86.56 92 SER A CA 1
ATOM 746 C C . SER A 1 92 ? -1.434 -10.545 -13.818 1.00 86.56 92 SER A C 1
ATOM 748 O O . SER A 1 92 ? -2.126 -10.002 -12.958 1.00 86.56 92 SER A O 1
ATOM 750 N N . ASP A 1 93 ? -1.798 -11.683 -14.416 1.00 82.38 93 ASP A N 1
ATOM 751 C CA . ASP A 1 93 ? -3.097 -12.336 -14.199 1.00 82.38 93 ASP A CA 1
ATOM 752 C C . ASP A 1 93 ? -3.472 -12.536 -12.725 1.00 82.38 93 ASP A C 1
ATOM 754 O O . ASP A 1 93 ? -4.623 -12.289 -12.365 1.00 82.38 93 ASP A O 1
ATOM 758 N N . ASP A 1 94 ? -2.482 -12.830 -11.880 1.00 83.75 94 ASP A N 1
ATOM 759 C CA . ASP A 1 94 ? -2.655 -13.067 -10.442 1.00 83.75 94 ASP A CA 1
ATOM 760 C C . ASP A 1 94 ? -2.002 -11.998 -9.548 1.00 83.75 94 ASP A C 1
ATOM 762 O O . ASP A 1 94 ? -2.055 -12.094 -8.320 1.00 83.75 94 ASP A O 1
ATOM 766 N N . THR A 1 95 ? -1.370 -10.974 -10.133 1.00 85.69 95 THR A N 1
ATOM 767 C CA . THR A 1 95 ? -0.607 -9.975 -9.369 1.00 85.69 95 THR A CA 1
ATOM 768 C C . THR A 1 95 ? -1.191 -8.587 -9.530 1.00 85.69 95 THR A C 1
ATOM 770 O O . THR A 1 95 ? -1.140 -7.991 -10.606 1.00 85.69 95 THR A O 1
ATOM 773 N N . TRP A 1 96 ? -1.642 -8.035 -8.409 1.00 87.44 96 TRP A N 1
ATOM 774 C CA . TRP A 1 96 ? -1.958 -6.620 -8.265 1.00 87.44 96 TRP A CA 1
ATOM 775 C C . TRP A 1 96 ? -0.851 -5.927 -7.484 1.00 87.44 96 TRP A C 1
ATOM 777 O O . TRP A 1 96 ? -0.256 -6.519 -6.583 1.00 87.44 96 TRP A O 1
ATOM 787 N N . LYS A 1 97 ? -0.582 -4.673 -7.824 1.00 88.12 97 LYS A N 1
ATOM 788 C CA . LYS A 1 97 ? 0.393 -3.819 -7.152 1.00 88.12 97 LYS A CA 1
ATOM 789 C C . LYS A 1 97 ? -0.188 -2.442 -6.903 1.00 88.12 97 LYS A C 1
ATOM 791 O O . LYS A 1 97 ? -1.119 -2.026 -7.581 1.00 88.12 97 LYS A O 1
ATOM 796 N N . VAL A 1 98 ? 0.365 -1.738 -5.928 1.00 86.12 98 VAL A N 1
ATOM 797 C CA . VAL A 1 98 ? -0.030 -0.371 -5.588 1.00 86.12 98 VAL A CA 1
ATOM 798 C C . VAL A 1 98 ? 0.337 0.553 -6.740 1.00 86.12 98 VAL A C 1
ATOM 800 O O . VAL A 1 98 ? 1.504 0.630 -7.110 1.00 86.12 98 VAL A O 1
ATOM 803 N N . ALA A 1 99 ? -0.653 1.230 -7.317 1.00 80.38 99 ALA A N 1
ATOM 804 C CA . ALA A 1 99 ? -0.442 2.098 -8.471 1.00 80.38 99 ALA A CA 1
ATOM 805 C C . ALA A 1 99 ? 0.338 3.366 -8.093 1.00 80.38 99 ALA A C 1
ATOM 807 O O . ALA A 1 99 ? 1.171 3.822 -8.873 1.00 80.38 99 ALA A O 1
ATOM 808 N N . TYR A 1 100 ? 0.037 3.931 -6.916 1.00 70.25 100 TYR A N 1
ATOM 809 C CA . TYR A 1 100 ? 0.692 5.096 -6.317 1.00 70.25 100 TYR A CA 1
ATOM 810 C C . TYR A 1 100 ? 0.117 5.366 -4.912 1.00 70.25 100 TYR A C 1
ATOM 812 O O . TYR A 1 100 ? -1.062 5.100 -4.671 1.00 70.25 100 TYR A O 1
ATOM 820 N N . MET A 1 101 ? 0.916 5.946 -4.014 1.00 61.59 101 MET A N 1
ATOM 821 C CA . MET A 1 101 ? 0.463 6.519 -2.741 1.00 61.59 101 MET A CA 1
ATOM 822 C C . MET A 1 101 ? 1.014 7.948 -2.624 1.00 61.59 101 MET A C 1
ATOM 824 O O . MET A 1 101 ? 2.232 8.102 -2.621 1.00 61.59 101 MET A O 1
ATOM 828 N N . PRO A 1 102 ? 0.171 8.990 -2.484 1.00 48.56 102 PRO A N 1
ATOM 829 C CA . PRO A 1 102 ? 0.614 10.377 -2.295 1.00 48.56 102 PRO A CA 1
ATOM 830 C C . PRO A 1 102 ? 1.150 10.660 -0.879 1.00 48.56 102 PRO A C 1
ATOM 832 O O . PRO A 1 102 ? 1.104 11.793 -0.414 1.00 48.56 102 PRO A O 1
ATOM 835 N N . MET A 1 103 ? 1.608 9.642 -0.155 1.00 49.94 103 MET A N 1
ATOM 836 C CA . MET A 1 103 ? 2.049 9.783 1.229 1.00 49.94 103 MET A CA 1
ATOM 837 C C . MET A 1 103 ? 3.567 9.781 1.315 1.00 49.94 103 MET A C 1
ATOM 839 O O . MET A 1 103 ? 4.173 8.796 1.726 1.00 49.94 103 MET A O 1
ATOM 843 N N . GLN A 1 104 ? 4.145 10.912 0.925 1.00 47.38 104 GLN A N 1
ATOM 844 C CA . GLN A 1 104 ? 5.431 11.407 1.406 1.00 47.38 104 GLN A CA 1
ATOM 845 C C . GLN A 1 104 ? 5.246 12.879 1.768 1.00 47.38 104 GLN A C 1
ATOM 847 O O . GLN A 1 104 ? 4.673 13.620 0.941 1.00 47.38 104 GLN A O 1
#

pLDDT: mean 79.31, std 11.13, range [47.38, 90.31]